Protein AF-A0A0C9T3B8-F1 (afdb_monomer_lite)

Organism: NCBI:txid664439

Sequence (53 aa):
VFRSDNGELKRDDMKAWLGSRGTSHQFTSAYTSAQNGRVEHVHRTLMGKARAM

InterPro domains:
  IPR001584 Integrase, catalytic core [PS50994] (1-53)
  IPR012337 Ribonuclease H-like superfamily [SSF53098] (2-53)
  IPR036397 Ribonuclease H superfamily [G3DSA:3.30.420.10] (1-53)
  IPR039537 Retrotransposon Ty1/copia-like [PTHR42648] (2-53)

Secondary structure (DSSP, 8-state):
-EEE-SSTT-SHHHHHHHHHTTPPEEEPPTT-GGGGHHHHHHHHHHHHHHHT-

Radius of gyration: 13.85 Å; chains: 1; bounding box: 32×22×30 Å

pLDDT: mean 94.26, std 3.42, range [84.06, 98.25]

Foldseek 3Di:
DAEDEPPDCPDPVNCVVCVVVVHDYYYDDPPCCVVVVVVVVVVVVVVVVVVVD

Structure (mmCIF, N/CA/C/O backbone):
data_AF-A0A0C9T3B8-F1
#
_entry.id   AF-A0A0C9T3B8-F1
#
loop_
_atom_site.group_PDB
_atom_site.id
_atom_site.type_symbol
_atom_site.label_atom_id
_atom_site.label_alt_id
_atom_site.label_comp_id
_atom_site.label_asym_id
_atom_site.label_entity_id
_atom_site.label_seq_id
_atom_site.pdbx_PDB_ins_code
_atom_site.Cartn_x
_atom_site.Cartn_y
_atom_site.Cartn_z
_atom_site.occupancy
_atom_site.B_iso_or_equiv
_atom_site.auth_seq_id
_atom_site.auth_comp_id
_atom_site.auth_asym_id
_atom_site.auth_atom_id
_atom_site.pdbx_PDB_model_num
ATOM 1 N N . VAL A 1 1 ? -2.338 -7.851 7.468 1.00 89.81 1 VAL A N 1
ATOM 2 C CA . VAL A 1 1 ? -2.349 -6.368 7.486 1.00 89.81 1 VAL A CA 1
ATOM 3 C C . VAL A 1 1 ? -1.894 -5.877 6.129 1.00 89.81 1 VAL A C 1
ATOM 5 O O . VAL A 1 1 ? -0.877 -6.360 5.643 1.00 89.81 1 VAL A O 1
ATOM 8 N N . PHE A 1 2 ? -2.650 -4.968 5.524 1.00 94.12 2 PHE A N 1
ATOM 9 C CA . PHE A 1 2 ? -2.285 -4.293 4.284 1.00 94.12 2 PHE A CA 1
ATOM 10 C C . PHE A 1 2 ? -1.664 -2.938 4.631 1.00 94.12 2 PHE A C 1
ATOM 12 O O . PHE A 1 2 ? -2.261 -2.186 5.400 1.00 94.12 2 PHE A O 1
ATOM 19 N N . ARG A 1 3 ? -0.467 -2.637 4.119 1.00 93.94 3 ARG A N 1
ATOM 20 C CA . ARG A 1 3 ? 0.215 -1.359 4.357 1.00 93.94 3 ARG A CA 1
ATOM 21 C C . ARG A 1 3 ? 0.428 -0.634 3.036 1.00 93.94 3 ARG A C 1
ATOM 23 O O . ARG A 1 3 ? 0.960 -1.233 2.106 1.00 93.94 3 ARG A O 1
ATOM 30 N N . SER A 1 4 ? 0.042 0.634 2.982 1.00 94.31 4 SER A N 1
ATOM 31 C CA . SER A 1 4 ? 0.300 1.525 1.847 1.00 94.31 4 SER A CA 1
ATOM 32 C C . SER A 1 4 ? 0.798 2.885 2.328 1.00 94.31 4 SER A C 1
ATOM 34 O O . SER A 1 4 ? 0.789 3.178 3.526 1.00 94.31 4 SER A O 1
ATOM 36 N N . ASP A 1 5 ? 1.215 3.731 1.393 1.00 93.62 5 ASP A N 1
ATOM 37 C CA . ASP A 1 5 ? 1.368 5.153 1.670 1.00 93.62 5 ASP A CA 1
ATOM 38 C C . ASP A 1 5 ? 0.007 5.850 1.851 1.00 93.62 5 ASP A C 1
ATOM 40 O O . ASP A 1 5 ? -1.061 5.240 1.731 1.00 93.62 5 ASP A O 1
ATOM 44 N N . ASN A 1 6 ? 0.058 7.149 2.154 1.00 92.25 6 ASN A N 1
ATOM 45 C CA . ASN A 1 6 ? -1.115 8.016 2.293 1.00 92.25 6 ASN A CA 1
ATOM 46 C C . ASN A 1 6 ? -1.694 8.485 0.944 1.00 92.25 6 ASN A C 1
ATOM 48 O O . ASN A 1 6 ? -2.402 9.491 0.919 1.00 92.25 6 ASN A O 1
ATOM 52 N N . GLY A 1 7 ? -1.358 7.812 -0.159 1.00 89.06 7 GLY A N 1
ATOM 53 C CA . GLY A 1 7 ? -1.781 8.185 -1.501 1.00 89.06 7 GLY A CA 1
ATOM 54 C C . GLY A 1 7 ? -3.178 7.678 -1.853 1.00 89.06 7 GLY A C 1
ATOM 55 O O . GLY A 1 7 ? -4.095 7.638 -1.031 1.00 89.06 7 GLY A O 1
ATOM 56 N N . GLU A 1 8 ? -3.331 7.260 -3.106 1.00 91.19 8 GLU A N 1
ATOM 57 C CA . GLU A 1 8 ? -4.616 6.927 -3.733 1.00 91.19 8 GLU A CA 1
ATOM 58 C C . GLU A 1 8 ? -5.403 5.818 -3.032 1.00 91.19 8 GLU A C 1
ATOM 60 O O . GLU A 1 8 ? -6.624 5.773 -3.149 1.00 91.19 8 GLU A O 1
ATOM 65 N N . LEU A 1 9 ? -4.720 4.937 -2.298 1.00 92.00 9 LEU A N 1
ATOM 66 C CA . LEU A 1 9 ? -5.343 3.811 -1.603 1.00 92.00 9 LEU A CA 1
ATOM 67 C C . LEU A 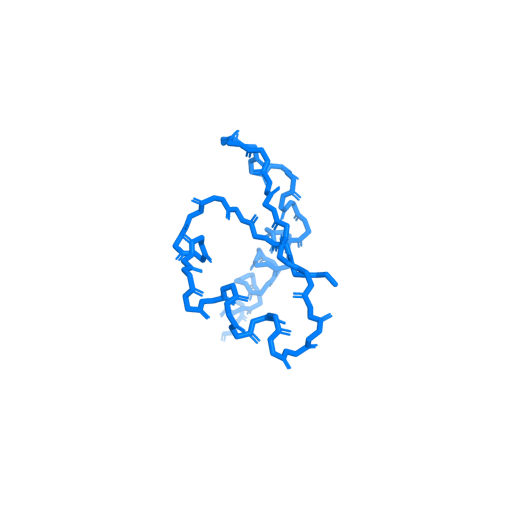1 9 ? -6.023 4.220 -0.295 1.00 92.00 9 LEU A C 1
ATOM 69 O O . LEU A 1 9 ? -6.761 3.424 0.282 1.00 92.00 9 LEU A O 1
ATOM 73 N N . LYS A 1 10 ? -5.827 5.455 0.175 1.00 91.62 10 LYS A N 1
ATOM 74 C CA . LYS A 1 10 ? -6.526 6.006 1.340 1.00 91.62 10 LYS A CA 1
ATOM 75 C C . LYS A 1 10 ? -7.948 6.446 0.962 1.00 91.62 10 LYS A C 1
ATOM 77 O O . LYS A 1 10 ? -8.288 7.625 1.030 1.00 91.62 10 LYS A O 1
ATOM 82 N N . ARG A 1 11 ? -8.772 5.486 0.544 1.00 93.38 11 ARG A N 1
ATOM 83 C CA . ARG A 1 11 ? -10.178 5.675 0.165 1.00 93.38 11 ARG A CA 1
ATOM 84 C C . ARG A 1 11 ? -11.092 4.744 0.956 1.00 93.38 11 ARG A C 1
ATOM 86 O O . ARG A 1 11 ? -10.680 3.673 1.408 1.00 93.38 11 ARG A O 1
ATOM 93 N N . ASP A 1 12 ? -12.340 5.167 1.129 1.00 94.19 12 ASP A N 1
ATOM 94 C CA . ASP A 1 12 ? -13.319 4.436 1.938 1.00 94.19 12 ASP A CA 1
ATOM 95 C C . ASP A 1 12 ? -13.755 3.115 1.299 1.00 94.19 12 ASP A C 1
ATOM 97 O O . ASP A 1 12 ? -13.993 2.143 2.014 1.00 94.19 12 ASP A O 1
ATOM 101 N N . ASP A 1 13 ? -13.791 3.041 -0.032 1.00 95.88 13 ASP A N 1
ATOM 102 C CA . ASP A 1 13 ? -14.058 1.809 -0.779 1.00 95.88 13 ASP A CA 1
ATOM 103 C C . ASP A 1 13 ? -12.975 0.746 -0.528 1.00 95.88 13 ASP A C 1
ATOM 105 O O . ASP A 1 13 ? -13.291 -0.402 -0.206 1.00 95.88 13 ASP A O 1
ATOM 109 N N . MET A 1 14 ? -11.699 1.138 -0.566 1.00 96.06 14 MET A N 1
ATOM 110 C CA . MET A 1 14 ? -10.561 0.277 -0.245 1.00 96.06 14 MET A CA 1
ATOM 111 C C . MET A 1 14 ? -10.615 -0.188 1.212 1.00 96.06 14 MET A C 1
ATOM 113 O O . MET A 1 14 ? -10.434 -1.373 1.505 1.00 96.06 14 MET A O 1
ATOM 117 N N . LYS A 1 15 ? -10.929 0.725 2.136 1.00 95.06 15 LYS A N 1
ATOM 118 C CA . LYS A 1 15 ? -11.099 0.396 3.555 1.00 95.06 15 LYS A CA 1
ATOM 119 C C . LYS A 1 15 ? -12.248 -0.593 3.776 1.00 95.06 15 LYS A C 1
ATOM 121 O O . LYS A 1 15 ? -12.069 -1.561 4.514 1.00 95.06 15 LYS A O 1
ATOM 126 N N . ALA A 1 16 ? -13.401 -0.379 3.141 1.00 96.38 16 ALA A N 1
ATOM 127 C CA . ALA A 1 16 ? -14.563 -1.262 3.242 1.00 96.38 16 ALA A CA 1
ATOM 128 C C . ALA A 1 16 ? -14.265 -2.654 2.671 1.00 96.38 16 ALA A C 1
ATOM 130 O O . ALA A 1 16 ? -14.601 -3.669 3.283 1.00 96.38 16 ALA A O 1
ATOM 131 N N . TRP A 1 17 ? -13.573 -2.709 1.535 1.00 97.31 17 TRP A N 1
ATOM 132 C CA . TRP A 1 17 ? -13.174 -3.955 0.892 1.00 97.31 17 TRP A CA 1
ATOM 133 C C . TRP A 1 17 ? -12.128 -4.739 1.694 1.00 97.31 17 TRP A C 1
ATOM 135 O O . TRP A 1 17 ? -12.214 -5.962 1.801 1.00 97.31 17 TRP A O 1
ATOM 145 N N . LEU A 1 18 ? -11.151 -4.063 2.302 1.00 97.06 18 LEU A N 1
ATOM 146 C CA . LEU A 1 18 ? -10.210 -4.714 3.217 1.00 97.06 18 LEU A CA 1
ATOM 147 C C . LEU A 1 18 ? -10.920 -5.193 4.490 1.00 97.06 18 LEU A C 1
ATOM 149 O O . LEU A 1 18 ? -10.668 -6.310 4.949 1.00 97.06 18 LEU A O 1
ATOM 153 N N . GLY A 1 19 ? -11.850 -4.390 5.013 1.00 96.62 19 GLY A N 1
ATOM 154 C CA . GLY A 1 19 ? -12.679 -4.729 6.167 1.00 96.62 19 GLY A CA 1
ATOM 155 C C . GLY A 1 19 ? -13.543 -5.971 5.942 1.00 96.62 19 GLY A C 1
ATOM 156 O O . GLY A 1 19 ? -13.554 -6.857 6.795 1.00 96.62 19 GLY A O 1
ATOM 157 N N . SER A 1 20 ? -14.180 -6.104 4.773 1.00 97.62 20 SER A N 1
ATOM 158 C CA . SER A 1 20 ? -14.981 -7.292 4.427 1.00 97.62 20 SER A CA 1
ATOM 159 C C . SER A 1 20 ? -14.151 -8.578 4.328 1.00 97.62 20 SER A C 1
ATOM 161 O O . SER A 1 20 ? -14.688 -9.677 4.434 1.00 97.62 20 SER A O 1
ATOM 163 N N . ARG A 1 21 ? -12.828 -8.448 4.182 1.00 97.25 21 ARG A N 1
ATOM 164 C CA . ARG A 1 21 ? -11.853 -9.549 4.147 1.00 97.25 21 ARG A CA 1
ATOM 165 C C . ARG A 1 21 ? -11.134 -9.757 5.480 1.00 97.25 21 ARG A C 1
ATOM 167 O O . ARG A 1 21 ? -10.136 -10.475 5.526 1.00 97.25 21 ARG A O 1
ATOM 174 N N . GLY A 1 22 ? -11.564 -9.079 6.546 1.00 97.31 22 GLY A N 1
ATOM 175 C CA . GLY A 1 22 ? -10.915 -9.141 7.858 1.00 97.31 22 GLY A CA 1
ATOM 176 C C . GLY A 1 22 ? -9.488 -8.579 7.870 1.00 97.31 22 GLY A C 1
ATOM 177 O O . GLY A 1 22 ? -8.686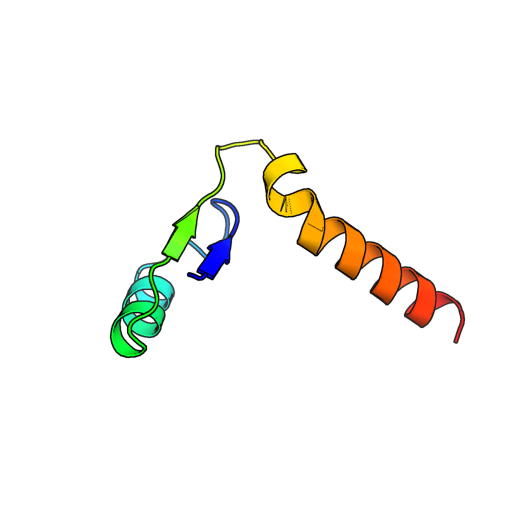 -8.928 8.735 1.00 97.31 22 GLY A O 1
ATOM 178 N N . THR A 1 23 ? -9.131 -7.729 6.904 1.00 97.50 23 THR A N 1
ATOM 179 C CA . THR A 1 23 ? -7.786 -7.163 6.783 1.00 97.50 23 THR A CA 1
ATOM 180 C C . THR A 1 23 ? -7.757 -5.719 7.272 1.00 97.50 23 THR A C 1
ATOM 182 O O . THR A 1 23 ? -8.475 -4.860 6.778 1.00 97.50 23 THR A O 1
ATOM 185 N N . SER A 1 24 ? -6.864 -5.423 8.218 1.00 95.44 24 SER A N 1
ATOM 186 C CA . SER A 1 24 ? -6.591 -4.045 8.642 1.00 95.44 24 SER A CA 1
ATOM 187 C C . SER A 1 24 ? -5.713 -3.313 7.623 1.00 95.44 24 SER A C 1
ATOM 189 O O . SER A 1 24 ? -4.701 -3.863 7.169 1.00 95.44 24 SER A O 1
ATOM 191 N N . HIS A 1 25 ? -6.092 -2.072 7.305 1.00 95.44 25 HIS A N 1
ATOM 192 C CA . HIS A 1 25 ? -5.322 -1.131 6.493 1.00 95.44 25 HIS A CA 1
ATOM 193 C C . HIS A 1 25 ? -4.476 -0.225 7.393 1.00 95.44 25 HIS A C 1
ATOM 195 O O . HIS A 1 25 ? -5.009 0.489 8.240 1.00 95.44 25 HIS A O 1
ATOM 201 N N . GLN A 1 26 ? -3.159 -0.252 7.210 1.00 94.56 26 GLN A N 1
ATOM 202 C CA . GLN A 1 26 ? -2.201 0.643 7.852 1.00 94.56 26 GLN A CA 1
ATOM 203 C C . GLN A 1 26 ? -1.574 1.596 6.838 1.00 94.56 26 GLN A C 1
ATOM 205 O O . GLN A 1 26 ? -1.332 1.227 5.690 1.00 94.56 26 GLN A O 1
ATOM 210 N N . PHE A 1 27 ? -1.231 2.790 7.303 1.00 94.31 27 PHE A N 1
ATOM 211 C CA . PHE A 1 27 ? -0.590 3.811 6.488 1.00 94.31 27 PHE A CA 1
ATOM 212 C C . PHE A 1 27 ? 0.808 4.121 7.009 1.00 94.31 27 PHE A C 1
ATOM 214 O O . PHE A 1 27 ? 1.045 4.088 8.219 1.00 94.31 27 PHE A O 1
ATOM 221 N N . THR A 1 28 ? 1.733 4.416 6.100 1.00 94.31 28 THR A N 1
ATOM 222 C CA . THR A 1 28 ? 3.031 4.985 6.473 1.00 94.31 28 THR A CA 1
ATOM 223 C C . THR A 1 28 ? 2.881 6.434 6.928 1.00 94.31 28 THR A C 1
ATOM 225 O O . THR A 1 28 ? 1.906 7.121 6.609 1.00 94.31 28 THR A O 1
ATOM 228 N N . SER A 1 29 ? 3.879 6.929 7.651 1.00 92.44 29 SER A N 1
ATOM 229 C CA . SER A 1 29 ? 4.014 8.349 7.951 1.00 92.44 29 SER A CA 1
ATOM 230 C C . SER A 1 29 ? 4.068 9.166 6.655 1.00 92.44 29 SER A C 1
ATOM 232 O O . SER A 1 29 ? 4.581 8.710 5.626 1.00 92.44 29 SER A O 1
ATOM 234 N N . ALA A 1 30 ? 3.525 10.385 6.698 1.00 88.88 30 ALA A N 1
ATOM 235 C CA . ALA A 1 30 ? 3.598 11.311 5.573 1.00 88.88 30 ALA A CA 1
ATOM 236 C C . ALA A 1 30 ? 5.062 11.540 5.159 1.00 88.88 30 ALA A C 1
ATOM 238 O O . ALA A 1 30 ? 5.953 11.587 6.009 1.00 88.88 30 ALA A O 1
ATOM 239 N N . TYR A 1 31 ? 5.304 11.635 3.849 1.00 85.25 31 TYR A N 1
ATOM 240 C CA . TYR A 1 31 ? 6.624 11.905 3.260 1.00 85.25 31 TYR A CA 1
ATOM 241 C C . TYR A 1 31 ? 7.745 10.938 3.684 1.00 85.25 31 TYR A C 1
ATOM 243 O O . TYR A 1 31 ? 8.921 11.271 3.589 1.00 85.25 31 TYR A O 1
ATOM 251 N N . THR A 1 32 ? 7.402 9.728 4.142 1.00 89.94 32 THR A N 1
ATOM 252 C CA . THR A 1 32 ? 8.381 8.746 4.629 1.00 89.94 32 THR A CA 1
ATOM 253 C C . THR A 1 32 ? 8.427 7.519 3.716 1.00 89.94 32 THR A C 1
ATOM 255 O O . THR A 1 32 ? 8.003 6.427 4.093 1.00 89.94 32 THR A O 1
ATOM 258 N N . SER A 1 33 ? 8.953 7.690 2.500 1.00 84.06 33 SER A N 1
ATOM 259 C CA . SER A 1 33 ? 9.045 6.619 1.491 1.00 84.06 33 SER A CA 1
ATOM 260 C C . SER A 1 33 ? 9.848 5.405 1.972 1.00 84.06 33 SER A C 1
ATOM 262 O O . SER A 1 33 ? 9.467 4.267 1.717 1.00 84.06 33 SER A O 1
ATOM 264 N N . ALA A 1 34 ? 10.875 5.625 2.800 1.00 89.25 34 ALA A N 1
ATOM 265 C CA . ALA A 1 34 ?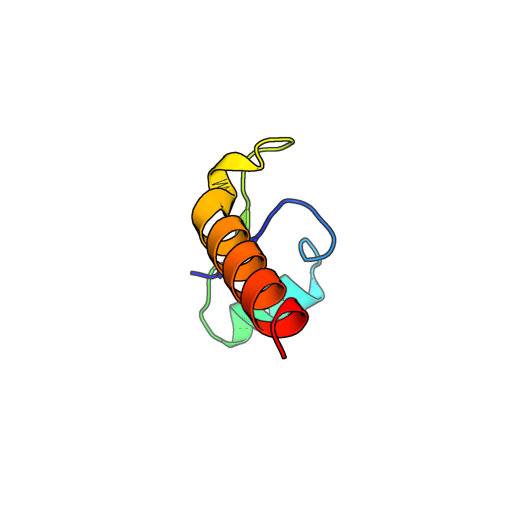 11.698 4.564 3.380 1.00 89.25 34 ALA A CA 1
ATOM 266 C C . ALA A 1 34 ?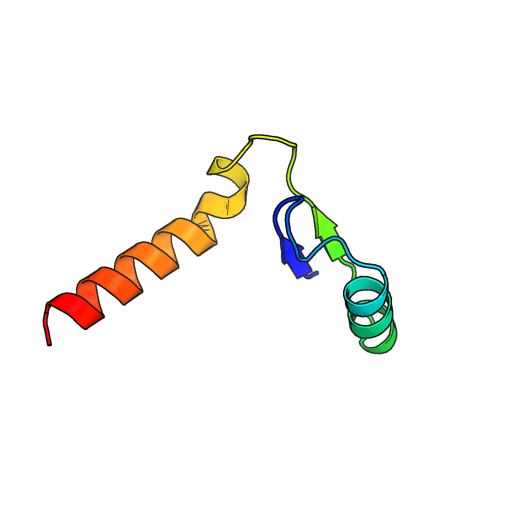 10.893 3.506 4.167 1.00 89.25 34 ALA A C 1
ATOM 268 O O . ALA A 1 34 ? 11.298 2.345 4.229 1.00 89.25 34 ALA A O 1
ATOM 269 N N . GLN A 1 35 ? 9.721 3.854 4.720 1.00 92.06 35 GLN A N 1
ATOM 270 C CA . GLN A 1 35 ? 8.839 2.883 5.388 1.00 92.06 35 GLN A CA 1
ATOM 271 C C . GLN A 1 35 ? 8.217 1.859 4.419 1.00 92.06 35 GLN A C 1
ATOM 273 O O . GLN A 1 35 ? 7.778 0.792 4.852 1.00 92.06 35 GLN A O 1
ATOM 278 N N . ASN A 1 36 ? 8.233 2.154 3.117 1.00 93.31 36 ASN A N 1
ATOM 279 C CA . ASN A 1 36 ? 7.841 1.272 2.022 1.00 93.31 36 ASN A CA 1
ATOM 280 C C . ASN A 1 36 ? 9.048 0.616 1.323 1.00 93.31 36 ASN A C 1
ATOM 282 O O . ASN A 1 36 ? 8.878 -0.029 0.289 1.00 93.31 36 ASN A O 1
ATOM 286 N N . GLY A 1 37 ? 10.256 0.688 1.895 1.00 94.12 37 GLY A N 1
ATOM 287 C CA . GLY A 1 37 ? 11.485 0.224 1.238 1.00 94.12 37 GLY A CA 1
ATOM 288 C C . GLY A 1 37 ? 11.419 -1.211 0.695 1.00 94.12 37 GLY A C 1
ATOM 289 O O . GLY A 1 37 ? 11.946 -1.497 -0.376 1.00 94.12 37 GLY A O 1
ATOM 290 N N . ARG A 1 38 ? 10.687 -2.123 1.355 1.00 94.56 38 ARG A N 1
ATOM 291 C CA . ARG A 1 38 ? 10.487 -3.492 0.844 1.00 94.56 38 ARG A CA 1
ATOM 292 C C . ARG A 1 38 ? 9.804 -3.517 -0.528 1.00 94.56 38 ARG A C 1
ATOM 294 O O . ARG A 1 38 ? 10.259 -4.251 -1.403 1.00 94.56 38 ARG A O 1
ATOM 301 N N . VAL A 1 39 ? 8.720 -2.760 -0.717 1.00 94.62 39 VAL A N 1
ATOM 302 C CA . VAL A 1 39 ? 8.020 -2.726 -2.013 1.00 94.62 39 VAL A CA 1
ATOM 303 C C . VAL A 1 39 ? 8.846 -1.969 -3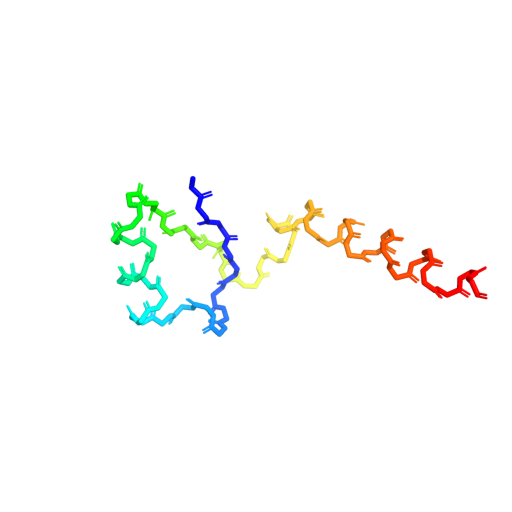.052 1.00 94.62 39 VAL A C 1
ATOM 305 O O . VAL A 1 39 ? 8.908 -2.406 -4.197 1.00 94.62 39 VAL A O 1
ATOM 308 N N . GLU A 1 40 ? 9.574 -0.924 -2.650 1.00 95.38 40 GLU A N 1
ATOM 309 C CA . GLU A 1 40 ? 10.490 -0.192 -3.536 1.00 95.38 40 GLU A CA 1
ATOM 310 C C . GLU A 1 40 ? 11.624 -1.086 -4.065 1.00 95.38 40 GLU A C 1
ATOM 312 O O . GLU A 1 40 ? 11.942 -1.050 -5.256 1.00 95.38 40 GLU A O 1
ATOM 317 N N . HIS A 1 41 ? 12.203 -1.940 -3.213 1.00 96.94 41 HIS A N 1
ATOM 318 C CA . HIS A 1 41 ? 13.217 -2.913 -3.622 1.00 96.94 41 HIS A CA 1
ATOM 319 C C . HIS A 1 41 ? 12.663 -3.935 -4.617 1.00 96.94 41 HIS A C 1
ATOM 321 O O . HIS A 1 41 ? 13.278 -4.165 -5.658 1.00 96.94 41 HIS A O 1
ATOM 327 N N . VAL A 1 42 ? 11.491 -4.513 -4.334 1.00 97.31 42 VAL A N 1
ATOM 328 C CA . VAL A 1 42 ? 10.848 -5.479 -5.241 1.00 97.31 42 VAL A CA 1
ATOM 329 C C . VAL A 1 42 ? 10.512 -4.826 -6.581 1.00 97.31 42 VAL A C 1
ATOM 331 O O . VAL A 1 42 ? 10.797 -5.412 -7.625 1.00 97.31 42 VAL A O 1
ATOM 334 N N . HIS A 1 43 ? 9.978 -3.602 -6.568 1.00 96.75 43 HIS A N 1
ATOM 335 C CA . HIS A 1 43 ? 9.700 -2.829 -7.778 1.00 96.75 43 HIS A CA 1
ATOM 336 C C . HIS A 1 43 ? 10.987 -2.641 -8.594 1.00 96.75 43 HIS A C 1
ATOM 338 O O . HIS A 1 43 ? 11.023 -2.965 -9.783 1.00 96.75 43 HIS A O 1
ATOM 344 N N . ARG A 1 44 ? 12.083 -2.207 -7.960 1.00 97.19 44 ARG A N 1
ATOM 345 C CA . ARG A 1 44 ? 13.378 -2.044 -8.635 1.00 97.19 44 ARG A CA 1
ATOM 346 C C . ARG A 1 44 ? 13.870 -3.347 -9.268 1.00 97.19 44 ARG A C 1
ATOM 348 O O . ARG A 1 44 ? 14.317 -3.323 -10.412 1.00 97.19 44 ARG A O 1
ATOM 355 N N . THR A 1 45 ? 13.771 -4.474 -8.563 1.00 97.81 45 THR A N 1
ATOM 356 C CA . THR A 1 45 ? 14.145 -5.788 -9.108 1.00 97.81 45 THR A CA 1
ATOM 357 C C . THR A 1 45 ? 13.275 -6.176 -10.301 1.00 97.81 45 THR A C 1
ATOM 359 O O . THR A 1 45 ? 13.808 -6.641 -11.307 1.00 97.81 45 THR A O 1
ATOM 362 N N . LEU A 1 46 ? 11.958 -5.971 -10.216 1.00 98.25 46 LEU A N 1
ATOM 363 C CA . LEU A 1 46 ? 11.027 -6.268 -11.305 1.00 98.25 46 LEU A CA 1
ATOM 364 C C . LEU A 1 46 ? 11.361 -5.450 -12.559 1.00 98.25 46 LEU A C 1
ATOM 366 O O . LEU A 1 46 ? 11.487 -6.015 -13.642 1.00 98.25 46 LEU A O 1
ATOM 370 N N . MET A 1 47 ? 11.585 -4.145 -12.397 1.00 98.06 47 MET A N 1
ATOM 371 C CA . MET A 1 47 ? 11.963 -3.254 -13.499 1.00 98.06 47 MET A CA 1
ATOM 372 C C . MET A 1 47 ? 13.331 -3.604 -14.080 1.00 98.06 47 MET A C 1
ATOM 374 O O . MET A 1 47 ? 13.512 -3.547 -15.291 1.00 98.06 47 MET A O 1
ATOM 378 N N . GLY A 1 48 ? 14.288 -4.003 -13.237 1.00 98.25 48 GLY A N 1
ATOM 379 C CA . GLY A 1 48 ? 15.591 -4.483 -13.692 1.00 98.25 48 GLY A CA 1
ATOM 380 C C . GLY A 1 48 ? 15.472 -5.723 -14.577 1.00 98.25 48 GLY A C 1
ATOM 381 O O . GLY A 1 48 ? 16.068 -5.761 -15.648 1.00 98.25 48 GLY A O 1
ATOM 382 N N . LYS A 1 49 ? 14.653 -6.702 -14.171 1.00 97.88 49 LYS A N 1
ATOM 383 C CA . LYS A 1 49 ? 14.389 -7.904 -14.977 1.00 97.88 49 LYS A CA 1
ATOM 384 C C . LYS A 1 49 ? 13.692 -7.569 -16.293 1.00 97.88 49 LYS A C 1
ATOM 386 O O . LYS A 1 49 ? 14.134 -8.041 -17.328 1.00 97.88 49 LYS A O 1
ATOM 391 N N . ALA A 1 50 ? 12.655 -6.731 -16.258 1.00 97.81 50 ALA A N 1
ATOM 392 C CA . ALA A 1 50 ? 11.905 -6.345 -17.452 1.00 97.81 50 ALA A CA 1
ATOM 393 C C . ALA A 1 50 ? 12.767 -5.613 -18.493 1.00 97.81 50 ALA A C 1
ATOM 395 O O . ALA A 1 50 ? 12.544 -5.772 -19.683 1.00 97.81 50 ALA A O 1
ATOM 396 N N . ARG A 1 51 ? 13.761 -4.828 -18.056 1.00 97.25 51 ARG A N 1
ATOM 397 C CA . ARG A 1 51 ? 14.702 -4.132 -18.951 1.00 97.25 51 ARG A CA 1
ATOM 398 C C . ARG A 1 51 ? 15.770 -5.039 -19.566 1.00 97.25 51 ARG A C 1
ATOM 400 O O . ARG A 1 51 ? 16.424 -4.616 -20.509 1.00 97.25 51 ARG A O 1
ATOM 407 N N . ALA A 1 52 ? 16.014 -6.207 -18.976 1.00 95.06 52 ALA A N 1
ATOM 408 C CA . ALA A 1 52 ? 17.041 -7.147 -19.420 1.00 95.06 52 ALA A CA 1
ATOM 409 C C . ALA A 1 52 ? 16.498 -8.241 -20.358 1.00 95.06 52 ALA A C 1
ATOM 411 O O . ALA A 1 52 ? 17.27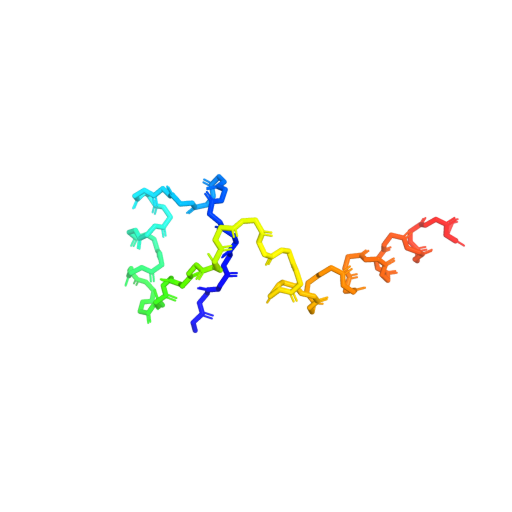7 -9.078 -20.811 1.00 95.06 52 ALA A O 1
ATOM 412 N N . MET A 1 53 ? 15.182 -8.258 -20.593 1.00 85.56 53 MET A N 1
ATOM 413 C CA . MET A 1 53 ? 14.502 -9.095 -21.587 1.00 85.56 53 MET A CA 1
ATOM 414 C C . MET A 1 53 ? 14.406 -8.345 -22.911 1.00 85.56 53 MET A C 1
ATOM 416 O O . MET A 1 53 ? 14.526 -9.023 -23.952 1.00 85.56 53 MET A O 1
#